Protein AF-A0A1C3P3H4-F1 (afdb_monomer)

Mean predicted aligned error: 3.13 Å

Foldseek 3Di:
DPQQPQPQWDADPVRDIGGDCQSHQLPCRCVVVPCVVPPDDDDDDDPPGHDDDPPD

Radius of gyration: 12.38 Å; Cα contacts (8 Å, |Δi|>4): 53; chains: 1; bounding box: 30×21×33 Å

Sequence (56 aa):
MTACPANLFAPTADGGILFNYEQCFECGTCYMVCNGENAIRWTYPDGGQGVVFRRG

InterPro domains:
  IPR012206 Ferredoxin-like, FixX [PIRSF036548] (2-56)
  IPR012206 Ferredoxin-like, FixX [PTHR43082] (2-56)
  IPR017896 4Fe-4S ferredoxin-type, iron-sulphur binding dom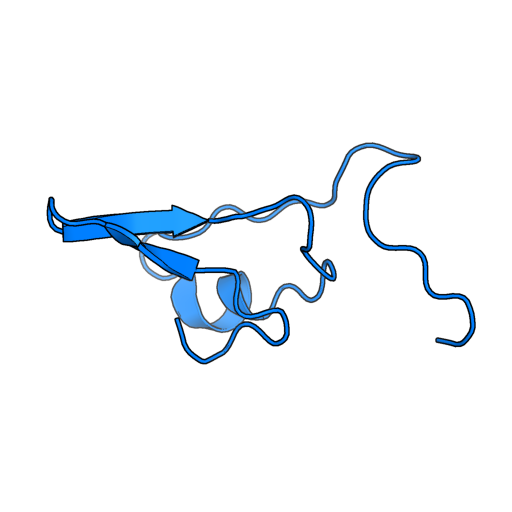ain [PS51379] (15-45)

Organism: NCBI:txid1839754

Solvent-accessible surface area (backbone atoms only — not comparable to full-atom values): 3891 Å² total; per-residue (Å²): 96,88,73,38,93,70,64,39,48,43,80,42,97,86,75,48,73,46,72,53,67,92,66,45,76,80,75,56,52,56,41,76,78,41,40,65,94,64,70,41,87,81,76,81,66,62,92,96,57,75,69,81,74,93,80,119

Secondary structure (DSSP, 8-state):
-TT-TT--EEE-TTS-EEE-GGG-----HHHHHH-GGG-----PPPTT-S---S--

pLDDT: mean 93.6, std 3.78, range [75.06, 97.0]

Structure (mmCIF, N/CA/C/O backbone):
data_AF-A0A1C3P3H4-F1
#
_entry.id   AF-A0A1C3P3H4-F1
#
loop_
_atom_site.group_PDB
_atom_site.id
_atom_site.type_symbol
_atom_site.label_atom_id
_atom_site.label_alt_id
_atom_site.label_comp_id
_atom_site.label_asym_id
_atom_site.label_entity_id
_atom_site.label_seq_id
_atom_site.pdbx_PDB_ins_code
_atom_site.Cartn_x
_atom_site.Cartn_y
_atom_site.Cartn_z
_atom_site.occupancy
_atom_site.B_iso_or_equiv
_atom_site.auth_seq_id
_atom_site.auth_comp_id
_atom_site.auth_asym_id
_atom_site.auth_atom_id
_atom_site.pdbx_PDB_model_num
ATOM 1 N N . MET A 1 1 ? -7.976 -5.592 6.918 1.00 78.31 1 MET A N 1
ATOM 2 C CA . MET A 1 1 ? -8.455 -5.602 5.513 1.00 78.31 1 MET A CA 1
ATOM 3 C C . MET A 1 1 ? -7.961 -6.875 4.836 1.00 78.31 1 MET A C 1
ATOM 5 O O . MET A 1 1 ? -6.757 -7.056 4.759 1.00 78.31 1 MET A O 1
ATOM 9 N N . THR A 1 2 ? -8.852 -7.746 4.356 1.00 87.88 2 THR A N 1
ATOM 10 C CA . THR A 1 2 ? -8.495 -9.068 3.786 1.00 87.88 2 THR A CA 1
ATOM 11 C C . THR A 1 2 ? -8.007 -9.023 2.336 1.00 87.88 2 THR A C 1
ATOM 13 O O . THR A 1 2 ? -7.350 -9.951 1.887 1.00 87.88 2 THR A O 1
ATOM 16 N N . ALA A 1 3 ? -8.297 -7.947 1.601 1.00 93.88 3 ALA A N 1
ATOM 17 C CA . ALA A 1 3 ? -7.955 -7.824 0.182 1.00 93.88 3 ALA A CA 1
ATOM 18 C C . ALA A 1 3 ? -6.484 -7.443 -0.091 1.00 93.88 3 ALA A C 1
ATOM 20 O O . ALA A 1 3 ? -6.051 -7.462 -1.239 1.00 93.88 3 ALA A O 1
ATOM 21 N N . CYS A 1 4 ? -5.712 -7.055 0.931 1.00 96.12 4 CYS A N 1
ATOM 22 C CA . CYS A 1 4 ? -4.307 -6.696 0.754 1.00 96.12 4 CYS A CA 1
ATOM 23 C C . CYS A 1 4 ? -3.456 -7.973 0.623 1.00 96.12 4 CYS A C 1
ATOM 25 O O . CYS A 1 4 ? -3.334 -8.698 1.612 1.00 96.12 4 CYS A O 1
ATOM 27 N N . PRO A 1 5 ? -2.812 -8.238 -0.531 1.00 95.88 5 PRO A N 1
ATOM 28 C CA . PRO A 1 5 ? -2.021 -9.458 -0.721 1.00 95.88 5 PRO A CA 1
ATOM 29 C C . PRO A 1 5 ? -0.769 -9.511 0.168 1.00 95.88 5 PRO A C 1
ATOM 31 O O . PRO A 1 5 ? -0.265 -10.590 0.450 1.00 95.88 5 PRO A O 1
ATOM 34 N N . ALA A 1 6 ? -0.290 -8.355 0.636 1.00 96.38 6 ALA A N 1
ATOM 35 C CA . ALA A 1 6 ? 0.840 -8.239 1.555 1.00 96.38 6 ALA A CA 1
ATOM 36 C C . ALA A 1 6 ? 0.419 -8.213 3.043 1.00 96.38 6 ALA A C 1
ATOM 38 O O . ALA A 1 6 ? 1.272 -8.101 3.915 1.00 96.38 6 ALA A O 1
ATOM 39 N N . ASN A 1 7 ? -0.884 -8.314 3.348 1.00 95.62 7 ASN A N 1
ATOM 40 C CA . ASN A 1 7 ? -1.433 -8.334 4.710 1.00 95.62 7 ASN A CA 1
ATOM 41 C C . ASN A 1 7 ? -0.960 -7.170 5.617 1.00 95.62 7 ASN A C 1
ATOM 43 O O . ASN A 1 7 ? -0.499 -7.374 6.738 1.00 95.62 7 ASN A O 1
ATOM 47 N N . LEU A 1 8 ? -1.076 -5.931 5.128 1.00 96.38 8 LEU A N 1
ATOM 48 C CA . LEU A 1 8 ? -0.456 -4.753 5.763 1.00 96.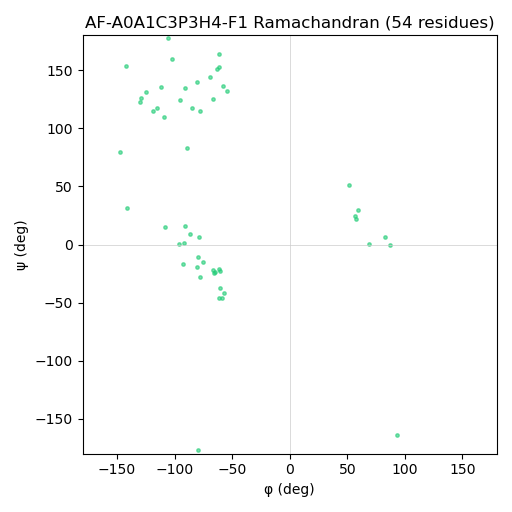38 8 LEU A CA 1
ATOM 49 C C . LEU A 1 8 ? -1.364 -3.943 6.692 1.00 96.38 8 LEU A C 1
ATOM 51 O O . LEU A 1 8 ? -0.922 -2.928 7.219 1.00 96.38 8 LEU A O 1
ATOM 55 N N . PHE A 1 9 ? -2.622 -4.349 6.871 1.00 95.19 9 PHE A N 1
ATOM 56 C CA . PHE A 1 9 ? -3.605 -3.615 7.673 1.00 95.19 9 PHE A CA 1
ATOM 57 C C . PHE A 1 9 ? -3.905 -4.368 8.968 1.00 95.19 9 PHE A C 1
ATOM 59 O O . PHE A 1 9 ? -4.588 -5.396 8.924 1.00 95.19 9 PHE A O 1
ATOM 66 N N . ALA A 1 10 ? -3.452 -3.833 10.101 1.00 94.19 10 ALA A N 1
ATOM 67 C CA . ALA A 1 10 ? -3.648 -4.419 11.424 1.00 94.19 10 ALA A CA 1
ATOM 68 C C . ALA A 1 10 ? -4.590 -3.555 12.283 1.00 94.19 10 ALA A C 1
ATOM 70 O O . ALA A 1 10 ? -4.438 -2.335 12.294 1.00 94.19 10 ALA A O 1
ATOM 71 N N . PRO A 1 11 ? -5.557 -4.145 13.007 1.00 94.50 11 PRO A N 1
ATOM 72 C CA . PRO A 1 11 ? -6.366 -3.399 13.964 1.00 94.50 11 PRO A CA 1
ATOM 73 C C . PRO A 1 11 ? -5.523 -2.972 15.170 1.00 94.50 11 PRO A C 1
ATOM 75 O O . PRO A 1 11 ? -4.659 -3.722 15.631 1.00 94.50 11 PRO A O 1
ATOM 78 N N . THR A 1 12 ? -5.797 -1.786 15.700 1.00 96.25 12 THR A N 1
ATOM 79 C CA . THR A 1 12 ? -5.203 -1.286 16.945 1.00 96.25 12 THR A CA 1
ATOM 80 C C . THR A 1 12 ? -6.199 -1.411 18.103 1.00 96.25 12 THR A C 1
ATOM 82 O O . THR A 1 12 ? -7.405 -1.557 17.900 1.00 96.25 12 THR A O 1
ATOM 85 N N . ALA A 1 13 ? -5.704 -1.401 19.345 1.00 97.00 13 ALA A N 1
ATOM 86 C CA . ALA A 1 13 ? -6.537 -1.631 20.534 1.00 97.00 13 ALA A CA 1
ATOM 87 C C . ALA A 1 13 ? -7.596 -0.535 20.772 1.00 97.00 13 ALA A C 1
ATOM 89 O O . ALA A 1 13 ? -8.616 -0.786 21.405 1.00 97.00 13 ALA A O 1
ATOM 90 N N . ASP A 1 14 ? -7.363 0.665 20.249 1.00 96.88 14 ASP A N 1
ATOM 91 C CA . ASP A 1 14 ? -8.251 1.829 20.293 1.00 96.88 14 ASP A CA 1
ATOM 92 C C . ASP A 1 14 ? -9.278 1.861 19.144 1.00 96.88 14 ASP A C 1
ATOM 94 O O . ASP A 1 14 ? -9.987 2.849 18.973 1.00 96.88 14 ASP A O 1
ATOM 98 N N . GLY A 1 15 ? -9.385 0.782 18.360 1.00 94.69 15 GLY A N 1
ATOM 99 C CA . GLY A 1 15 ? -10.341 0.675 17.253 1.00 94.69 15 GLY A CA 1
ATOM 100 C C . GLY A 1 15 ? -9.870 1.317 15.946 1.00 94.69 15 GLY A C 1
ATOM 101 O O . GLY A 1 15 ? -10.637 1.377 14.986 1.00 94.69 15 GLY A O 1
ATOM 102 N N . GLY A 1 16 ? -8.620 1.775 15.891 1.00 94.12 16 GLY A N 1
ATOM 103 C CA . GLY A 1 16 ? -7.974 2.241 14.671 1.00 94.12 16 GLY A CA 1
ATOM 104 C C . GLY A 1 16 ? -7.446 1.109 13.781 1.00 94.12 16 GLY A C 1
ATOM 105 O O . GLY A 1 16 ? -7.606 -0.089 14.039 1.00 94.12 16 GLY A O 1
ATOM 106 N N . ILE A 1 17 ? -6.793 1.519 12.694 1.00 93.50 17 ILE A N 1
ATOM 107 C CA . ILE A 1 17 ? -6.115 0.638 11.745 1.00 93.50 17 ILE A CA 1
ATOM 108 C C . ILE A 1 17 ? -4.696 1.168 11.537 1.00 93.50 17 ILE A C 1
ATOM 110 O O . ILE A 1 17 ? -4.506 2.320 11.152 1.00 93.50 17 ILE A O 1
ATOM 114 N N . LEU A 1 18 ? -3.703 0.307 11.739 1.00 94.31 18 LEU A N 1
ATOM 115 C CA . LEU A 1 18 ? -2.318 0.543 11.357 1.00 94.31 18 LEU A CA 1
ATOM 116 C C . LEU A 1 18 ? -2.080 0.012 9.939 1.00 94.31 18 LEU A C 1
ATOM 118 O O . LEU A 1 18 ? -2.475 -1.113 9.622 1.00 94.31 18 LEU A O 1
ATOM 122 N N . PHE A 1 19 ? -1.399 0.802 9.109 1.00 95.00 19 PHE A N 1
ATOM 123 C CA . PHE A 1 19 ? -0.943 0.392 7.783 1.00 95.00 19 PHE A CA 1
ATOM 124 C C . PHE A 1 19 ? 0.589 0.373 7.705 1.00 95.00 19 PHE A C 1
ATOM 126 O O . PHE A 1 19 ? 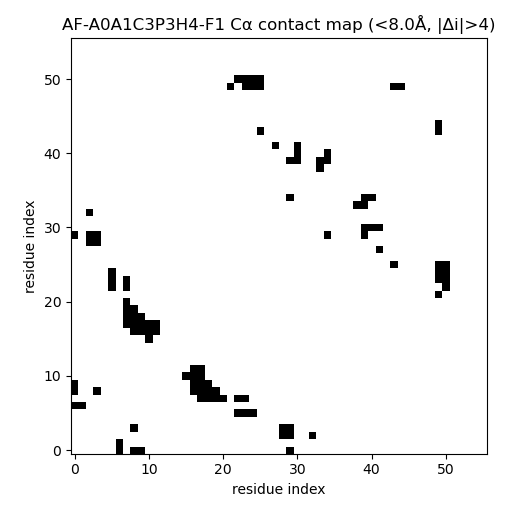1.237 1.412 7.812 1.00 95.00 19 PHE A O 1
ATOM 133 N N . ASN A 1 20 ? 1.164 -0.807 7.471 1.00 93.94 20 ASN A N 1
ATOM 134 C CA . ASN A 1 20 ? 2.612 -1.002 7.354 1.00 93.94 20 ASN A CA 1
ATOM 135 C C . ASN A 1 20 ? 3.070 -0.815 5.899 1.00 93.94 20 ASN A C 1
ATOM 137 O O . ASN A 1 20 ? 3.197 -1.782 5.150 1.00 93.94 20 ASN A O 1
ATOM 141 N N . TYR A 1 21 ? 3.293 0.432 5.481 1.00 90.06 21 TYR A N 1
ATOM 142 C CA . TYR A 1 21 ? 3.531 0.779 4.072 1.00 90.06 21 TYR A CA 1
ATOM 143 C C . TYR A 1 21 ? 4.829 0.212 3.468 1.00 90.06 21 TYR A C 1
ATOM 145 O O . TYR A 1 21 ? 4.894 0.030 2.256 1.00 90.06 21 TYR A O 1
ATOM 153 N N . GLU A 1 22 ? 5.843 -0.092 4.283 1.00 91.38 22 GLU A N 1
ATOM 154 C CA . GLU A 1 22 ? 7.183 -0.513 3.830 1.00 91.38 22 GLU A CA 1
ATOM 155 C C . GLU A 1 22 ? 7.186 -1.800 2.990 1.00 91.38 22 GLU A C 1
ATOM 157 O O . GLU A 1 22 ? 8.113 -2.045 2.225 1.00 91.38 22 GLU A O 1
ATOM 162 N N . GLN A 1 23 ? 6.150 -2.628 3.129 1.00 92.25 23 GLN A N 1
ATOM 163 C CA . GLN A 1 23 ? 6.003 -3.907 2.426 1.00 92.25 23 GLN A CA 1
ATOM 164 C C . GLN A 1 23 ? 4.905 -3.848 1.344 1.00 92.25 23 GLN A C 1
ATOM 166 O O . GLN A 1 23 ? 4.410 -4.877 0.882 1.00 92.25 23 GLN A O 1
ATOM 171 N N . CYS A 1 24 ? 4.466 -2.644 0.958 1.00 95.81 24 CYS A N 1
ATOM 172 C CA . CYS A 1 24 ? 3.431 -2.447 -0.053 1.00 95.81 24 CYS A CA 1
ATOM 173 C C . CYS A 1 24 ? 3.916 -2.894 -1.437 1.00 95.81 24 CYS A C 1
ATOM 175 O O . CYS A 1 24 ? 4.902 -2.384 -1.952 1.00 95.81 24 CYS A O 1
ATOM 177 N N . PHE A 1 25 ? 3.168 -3.791 -2.083 1.00 96.12 25 PHE A N 1
ATOM 178 C CA . PHE A 1 25 ? 3.440 -4.220 -3.464 1.00 96.12 25 PHE A CA 1
ATOM 179 C C . PHE A 1 25 ? 2.962 -3.232 -4.530 1.00 96.12 25 PHE A C 1
ATOM 181 O O . PHE A 1 25 ? 2.921 -3.586 -5.702 1.00 96.12 25 PHE A O 1
ATOM 188 N N . GLU A 1 26 ? 2.489 -2.049 -4.134 1.00 96.88 26 GLU A N 1
ATOM 189 C CA . GLU A 1 26 ? 1.972 -1.033 -5.063 1.00 96.88 26 GLU A CA 1
ATOM 190 C C . GLU A 1 26 ? 0.806 -1.526 -5.949 1.00 96.88 26 GLU A C 1
ATOM 192 O O . GLU A 1 26 ? 0.489 -0.948 -6.980 1.00 96.88 26 GLU A O 1
ATOM 197 N N . CYS A 1 27 ? 0.104 -2.578 -5.522 1.00 96.12 27 CYS A N 1
ATOM 198 C CA . CYS A 1 27 ? -0.960 -3.206 -6.314 1.00 96.12 27 CYS A CA 1
ATOM 199 C C . CYS A 1 27 ? -2.281 -2.414 -6.374 1.00 96.12 27 CYS A C 1
ATOM 201 O O . CYS A 1 27 ? -3.157 -2.744 -7.167 1.00 96.12 27 CYS A O 1
ATOM 203 N N . GLY A 1 28 ? -2.482 -1.423 -5.498 1.00 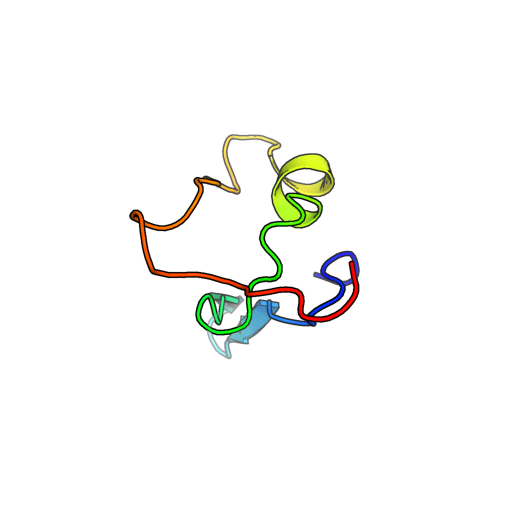96.00 28 GLY A N 1
ATOM 204 C CA . GLY A 1 28 ? -3.701 -0.605 -5.460 1.00 96.00 28 GLY A CA 1
ATOM 205 C C . GLY A 1 28 ? -4.983 -1.319 -4.997 1.00 96.00 28 GLY A C 1
ATOM 206 O O . GLY A 1 28 ? -6.027 -0.677 -4.901 1.00 96.00 28 GLY A O 1
ATOM 207 N N . THR A 1 29 ? -4.948 -2.613 -4.655 1.00 96.69 29 THR A N 1
ATOM 208 C CA . THR A 1 29 ? -6.157 -3.376 -4.2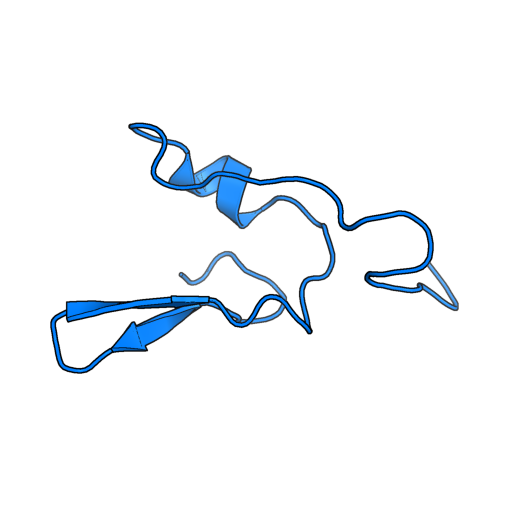86 1.00 96.69 29 THR A CA 1
ATOM 209 C C . THR A 1 29 ? -6.920 -2.759 -3.120 1.00 96.69 29 THR A C 1
ATOM 211 O O . THR A 1 29 ? -8.144 -2.677 -3.165 1.00 96.69 29 THR A O 1
ATOM 214 N N . CYS A 1 30 ? -6.214 -2.281 -2.091 1.00 95.56 30 CYS A N 1
ATOM 215 C CA . CYS A 1 30 ? -6.835 -1.622 -0.944 1.00 95.56 30 CYS A CA 1
ATOM 216 C C . CYS A 1 30 ? -7.650 -0.393 -1.367 1.00 95.56 30 CYS A C 1
ATOM 218 O O . CYS A 1 30 ? -8.807 -0.262 -0.973 1.00 95.56 30 CYS A O 1
ATOM 220 N N . TYR A 1 31 ? -7.081 0.449 -2.230 1.00 95.94 31 TYR A N 1
ATOM 221 C CA . TYR A 1 31 ? -7.750 1.619 -2.784 1.00 95.94 31 TYR A CA 1
ATOM 222 C C . TYR A 1 31 ? -8.984 1.227 -3.603 1.00 95.94 31 TYR A C 1
ATOM 224 O O . TYR A 1 31 ? -10.061 1.768 -3.382 1.00 95.94 31 TYR A O 1
ATOM 232 N N . MET A 1 32 ? -8.875 0.225 -4.480 1.00 95.06 32 MET A N 1
ATOM 233 C CA . MET A 1 32 ? -10.008 -0.206 -5.308 1.00 95.06 32 MET A CA 1
ATOM 234 C C . MET A 1 32 ? -11.210 -0.690 -4.488 1.00 95.06 32 MET A C 1
ATOM 236 O O . MET A 1 32 ? -12.348 -0.425 -4.864 1.00 95.06 32 MET A O 1
ATOM 240 N N . VAL A 1 33 ? -10.978 -1.383 -3.369 1.00 95.12 33 VAL A N 1
ATOM 241 C CA . VAL A 1 33 ? -12.067 -1.972 -2.569 1.00 95.12 33 VAL 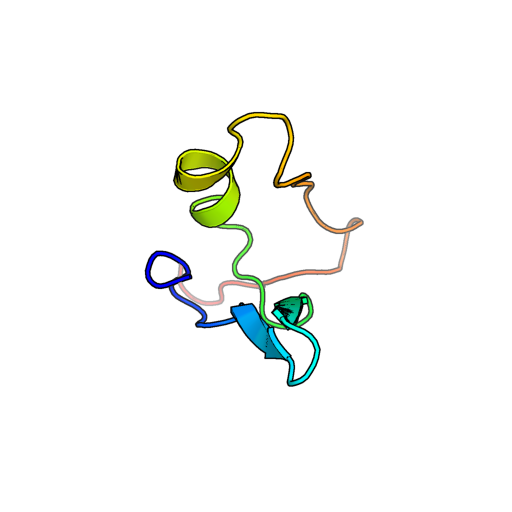A CA 1
ATOM 242 C C . VAL A 1 33 ? -12.572 -1.070 -1.440 1.00 95.12 33 VAL A C 1
ATOM 244 O O . VAL A 1 33 ? -13.636 -1.337 -0.891 1.00 95.12 33 VAL A O 1
ATOM 247 N N . CYS A 1 34 ? -11.817 -0.039 -1.048 1.00 92.12 34 CYS A N 1
ATOM 248 C CA . CYS A 1 34 ? -12.087 0.735 0.170 1.00 92.12 34 CYS A CA 1
ATOM 249 C C . CYS A 1 34 ? -11.825 2.243 0.002 1.00 92.12 34 CYS A C 1
ATOM 251 O O . CYS A 1 34 ? -11.473 2.925 0.954 1.00 92.12 34 CYS A O 1
ATOM 253 N N . ASN A 1 35 ? -12.018 2.795 -1.199 1.00 89.56 35 ASN A N 1
ATOM 254 C CA . ASN A 1 35 ? -11.981 4.248 -1.428 1.00 89.56 35 ASN A CA 1
ATOM 255 C C . ASN A 1 35 ? -13.361 4.934 -1.282 1.00 89.56 35 ASN A C 1
ATOM 257 O O . ASN A 1 35 ? -13.564 6.070 -1.706 1.00 89.56 35 ASN A O 1
ATOM 261 N N . GLY A 1 36 ? -14.344 4.261 -0.676 1.00 92.19 36 GLY A N 1
ATOM 262 C CA . GLY A 1 36 ? -15.571 4.939 -0.255 1.00 92.19 36 GLY A CA 1
ATOM 263 C C . GLY A 1 36 ? -15.230 6.076 0.710 1.00 92.19 36 GLY A C 1
ATOM 264 O O . GLY A 1 36 ? -14.368 5.906 1.568 1.00 92.19 36 GLY A O 1
ATOM 265 N N . GLU A 1 37 ? -15.859 7.240 0.538 1.00 94.19 37 GLU A N 1
ATOM 266 C CA . GLU A 1 37 ? -15.680 8.400 1.430 1.00 94.19 37 GLU A CA 1
ATOM 267 C C . GLU A 1 37 ? -14.218 8.876 1.583 1.00 94.19 37 GLU A C 1
ATOM 269 O O . GLU A 1 37 ? -13.867 9.514 2.571 1.00 94.19 37 GLU A O 1
ATOM 274 N N . ASN A 1 38 ? -13.354 8.602 0.594 1.00 90.94 38 ASN A N 1
ATOM 275 C CA . ASN A 1 38 ? -11.910 8.878 0.648 1.00 90.94 38 ASN A CA 1
ATOM 276 C C . ASN A 1 38 ? -11.182 8.176 1.810 1.00 90.94 38 ASN A C 1
ATOM 278 O O . ASN A 1 38 ? -10.163 8.674 2.292 1.00 90.94 38 ASN A O 1
ATOM 282 N N . ALA A 1 39 ? -11.671 7.012 2.251 1.00 91.94 39 ALA A N 1
ATOM 283 C CA . ALA A 1 39 ? -11.066 6.263 3.353 1.00 91.94 39 ALA A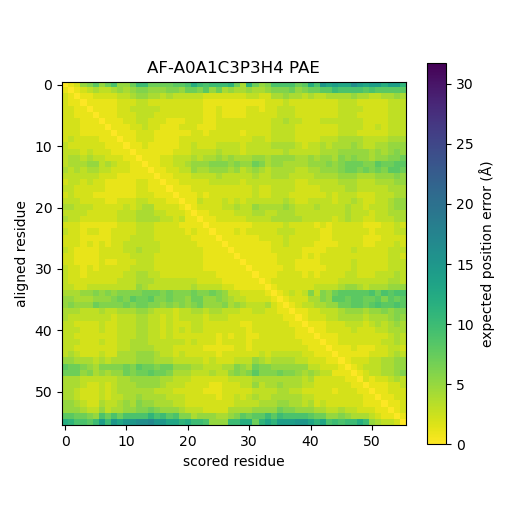 CA 1
ATOM 284 C C . ALA A 1 39 ? -9.618 5.812 3.072 1.00 91.94 39 ALA A C 1
ATOM 286 O O . ALA A 1 39 ? -8.859 5.558 4.008 1.00 91.94 39 ALA A O 1
ATOM 287 N N . ILE A 1 40 ? -9.206 5.737 1.800 1.00 92.94 40 ILE A N 1
ATOM 288 C CA . ILE A 1 40 ? -7.830 5.425 1.405 1.00 92.94 40 ILE A CA 1
ATOM 289 C C . ILE A 1 40 ? -7.328 6.452 0.400 1.00 92.94 40 ILE A C 1
ATOM 291 O O . ILE A 1 40 ? -7.853 6.579 -0.703 1.00 92.94 40 ILE A O 1
ATOM 295 N N . ARG A 1 41 ? -6.218 7.107 0.743 1.00 93.00 41 ARG A N 1
ATOM 296 C CA . ARG A 1 41 ? -5.378 7.811 -0.223 1.00 93.00 41 ARG A CA 1
ATOM 297 C C . ARG A 1 41 ? -4.247 6.885 -0.643 1.00 93.00 41 ARG A C 1
ATOM 299 O O . ARG A 1 41 ? -3.499 6.403 0.202 1.00 93.00 41 ARG A O 1
ATOM 306 N N . TRP A 1 42 ? -4.117 6.658 -1.943 1.00 94.75 42 TRP A N 1
ATOM 307 C CA . TRP A 1 42 ? -3.079 5.801 -2.496 1.00 94.75 42 TRP A CA 1
ATOM 308 C C . TRP A 1 42 ? -2.265 6.560 -3.539 1.00 94.75 42 TRP A C 1
ATOM 310 O O . TRP A 1 42 ? -2.825 7.214 -4.419 1.00 94.75 42 TRP A O 1
ATOM 320 N N . THR A 1 43 ? -0.944 6.486 -3.418 1.00 95.25 43 THR A N 1
ATOM 321 C CA . THR A 1 43 ? 0.023 7.056 -4.357 1.00 95.25 43 THR A CA 1
ATOM 322 C C . THR A 1 43 ? 1.200 6.102 -4.486 1.00 95.25 43 THR A C 1
ATOM 324 O O . THR A 1 43 ? 1.499 5.356 -3.551 1.00 95.25 43 THR A O 1
ATOM 327 N N . TYR A 1 44 ? 1.887 6.150 -5.624 1.00 95.56 44 TYR A N 1
ATOM 328 C CA . TYR A 1 44 ? 3.185 5.497 -5.750 1.00 95.56 44 TYR A CA 1
ATOM 329 C C . TYR A 1 44 ? 4.211 6.132 -4.794 1.00 95.56 44 TYR A C 1
ATOM 331 O O . TYR A 1 44 ? 4.076 7.322 -4.479 1.00 95.56 44 TYR A O 1
ATOM 339 N N . PRO A 1 45 ? 5.214 5.364 -4.331 1.00 94.06 45 PRO A N 1
ATOM 340 C CA . PRO A 1 45 ? 6.376 5.912 -3.641 1.00 94.06 45 PRO A CA 1
ATOM 341 C C . PRO A 1 45 ? 7.167 6.874 -4.533 1.00 94.06 45 PRO A C 1
ATOM 343 O O . PRO A 1 45 ? 7.033 6.869 -5.760 1.00 94.06 45 PRO A O 1
ATOM 346 N N . ASP A 1 46 ? 8.040 7.666 -3.914 1.00 93.75 46 ASP A N 1
ATOM 347 C CA . ASP A 1 46 ? 9.002 8.473 -4.657 1.00 93.75 46 ASP A CA 1
ATOM 348 C C . ASP A 1 46 ? 9.950 7.581 -5.479 1.00 93.75 46 ASP A C 1
ATOM 350 O O . ASP A 1 46 ? 10.233 6.430 -5.133 1.00 93.75 46 ASP A O 1
ATOM 354 N N . GLY A 1 47 ? 10.467 8.120 -6.586 1.00 94.25 47 GLY A N 1
ATOM 355 C CA . GLY A 1 47 ? 11.340 7.376 -7.493 1.00 94.25 47 GLY A CA 1
ATOM 356 C C . GLY A 1 47 ? 12.551 6.761 -6.781 1.00 94.25 47 GLY A C 1
ATOM 357 O O . GLY A 1 47 ? 13.255 7.432 -6.029 1.00 94.25 47 GLY A O 1
ATOM 358 N N . GLY A 1 48 ? 12.809 5.477 -7.043 1.00 92.75 48 GLY A N 1
ATOM 359 C CA . GLY A 1 48 ? 13.882 4.714 -6.395 1.00 92.75 48 GLY A CA 1
ATOM 360 C C . GLY A 1 48 ? 13.489 4.065 -5.063 1.00 92.75 48 GLY A C 1
ATOM 361 O O . GLY A 1 48 ? 14.319 3.382 -4.466 1.00 92.75 48 GLY A O 1
ATOM 362 N N . GLN A 1 49 ? 12.248 4.247 -4.610 1.00 93.69 49 GLN A N 1
ATOM 363 C CA . GLN A 1 49 ? 11.657 3.511 -3.493 1.00 93.69 49 GLN A CA 1
ATOM 364 C C . GLN A 1 49 ? 10.646 2.476 -3.994 1.00 93.69 49 GLN A C 1
ATOM 366 O O . GLN A 1 49 ? 10.372 2.386 -5.190 1.00 93.69 49 GLN A O 1
ATOM 371 N N . GLY A 1 50 ? 10.083 1.713 -3.056 1.00 93.94 50 GLY A N 1
ATOM 372 C CA . GLY A 1 50 ? 9.005 0.783 -3.348 1.00 93.94 50 GLY A CA 1
ATOM 373 C C . GLY A 1 50 ? 9.464 -0.636 -3.659 1.00 93.94 50 GLY A C 1
ATOM 374 O O . GLY A 1 50 ? 10.582 -1.048 -3.335 1.00 93.94 50 GLY A O 1
ATOM 375 N N . VAL A 1 51 ? 8.558 -1.411 -4.247 1.00 94.62 51 VAL A N 1
ATOM 376 C CA . VAL A 1 51 ? 8.795 -2.822 -4.553 1.00 94.62 51 VAL A CA 1
ATOM 377 C C . VAL A 1 51 ? 9.612 -2.975 -5.838 1.00 94.62 51 VAL A C 1
ATOM 379 O O . VAL A 1 51 ? 9.386 -2.302 -6.839 1.00 94.62 51 VAL A O 1
ATOM 382 N N . VAL A 1 52 ? 10.553 -3.922 -5.841 1.00 94.12 52 VAL A N 1
ATOM 383 C CA . VAL A 1 52 ? 11.330 -4.284 -7.033 1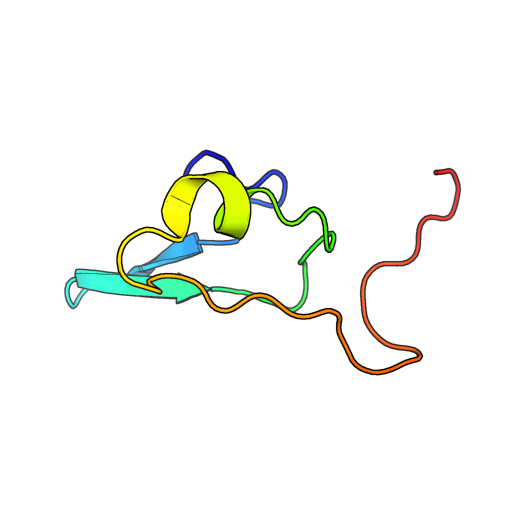.00 94.12 52 VAL A CA 1
ATOM 384 C C . VAL A 1 52 ? 11.072 -5.744 -7.381 1.00 94.12 52 VAL A C 1
ATOM 386 O O . VAL A 1 52 ? 11.456 -6.657 -6.647 1.00 94.12 52 VAL A O 1
ATOM 389 N N . PHE A 1 53 ? 10.456 -5.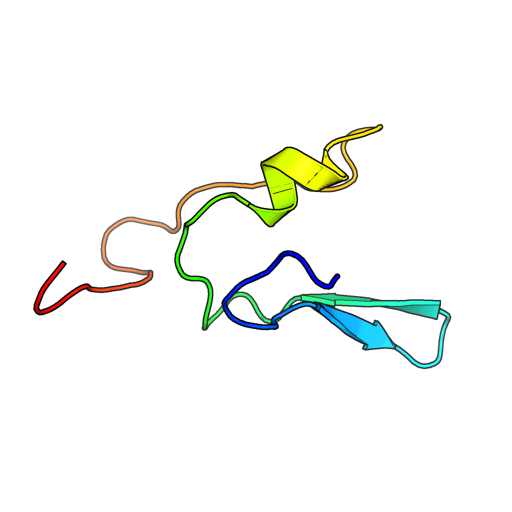983 -8.536 1.00 92.50 53 PHE A N 1
ATOM 390 C CA . PHE A 1 53 ? 10.234 -7.331 -9.047 1.00 92.50 53 PHE A CA 1
ATOM 391 C C . PHE A 1 53 ? 11.463 -7.824 -9.814 1.00 92.50 53 PHE A C 1
ATOM 393 O O . PHE A 1 53 ? 11.832 -7.281 -10.851 1.00 92.50 53 PHE A O 1
ATOM 400 N N . ARG A 1 54 ? 12.099 -8.896 -9.327 1.00 93.88 54 ARG A N 1
ATOM 401 C CA . ARG A 1 54 ? 13.232 -9.533 -10.027 1.00 93.88 54 ARG A CA 1
ATOM 402 C C . ARG A 1 54 ? 12.785 -10.414 -11.201 1.00 93.88 54 ARG A C 1
ATOM 404 O O . ARG A 1 54 ? 13.561 -10.651 -12.123 1.00 93.88 54 ARG A O 1
ATOM 411 N N . ARG A 1 55 ? 11.568 -10.953 -11.116 1.00 93.25 55 ARG A N 1
ATOM 412 C CA . ARG A 1 55 ? 10.902 -11.803 -12.115 1.00 93.25 55 ARG A CA 1
ATOM 413 C C . ARG A 1 55 ? 9.403 -11.505 -12.030 1.00 93.25 55 ARG A C 1
ATOM 415 O O . ARG A 1 55 ? 8.707 -12.181 -11.278 1.00 93.25 55 ARG A O 1
ATOM 422 N N . GLY A 1 56 ? 8.995 -10.401 -12.652 1.00 75.06 56 GLY A N 1
ATOM 423 C CA . GLY A 1 56 ? 7.594 -9.969 -12.710 1.00 75.06 56 GLY A CA 1
ATOM 424 C C . GLY A 1 56 ? 6.750 -10.860 -13.605 1.00 75.06 56 GLY A C 1
ATOM 425 O O . GLY A 1 56 ? 7.335 -11.465 -14.533 1.00 75.06 56 GLY A O 1
#